Protein AF-A0A3P6NAP6-F1 (afdb_monomer)

Mean predicted aligned error: 3.43 Å

pLDDT: mean 91.61, std 7.72, range [60.66, 97.88]

Solvent-accessible surface area (backbone atoms only — not comparable to full-atom values): 5249 Å² total; per-residue (Å²): 122,46,81,47,77,47,58,91,95,50,71,83,28,66,39,71,36,67,14,74,84,73,91,42,76,68,31,36,16,34,62,39,62,29,88,92,18,67,40,55,78,58,45,82,82,66,44,63,62,21,29,50,42,24,52,71,87,40,78,36,48,85,49,55,62,68,58,50,52,51,67,62,64,73,52,47,70,40,43,33,37,67,49,72,50,86,89,79,118

Structure (mmCIF, N/CA/C/O backbone):
data_AF-A0A3P6NAP6-F1
#
_entry.id   AF-A0A3P6NAP6-F1
#
loop_
_atom_site.group_PDB
_atom_site.id
_atom_site.type_symbol
_atom_site.label_atom_id
_atom_site.label_alt_id
_atom_site.label_comp_id
_atom_site.label_asym_id
_atom_site.label_entity_id
_atom_site.label_seq_id
_atom_site.pdbx_PDB_ins_code
_atom_site.Cartn_x
_atom_site.Cartn_y
_atom_site.Cartn_z
_atom_site.occupancy
_atom_site.B_iso_or_equiv
_atom_site.auth_seq_id
_atom_site.auth_comp_id
_atom_site.auth_asym_id
_atom_site.auth_atom_id
_atom_site.pdbx_PDB_model_num
ATOM 1 N N . MET A 1 1 ? -8.205 -12.224 -1.045 1.00 86.69 1 MET A N 1
ATOM 2 C CA . MET A 1 1 ? -8.796 -10.886 -0.817 1.00 86.69 1 MET A CA 1
ATOM 3 C C . MET A 1 1 ? -8.688 -10.610 0.667 1.00 86.69 1 MET A C 1
ATOM 5 O O . MET A 1 1 ? -8.812 -11.551 1.437 1.00 86.69 1 MET A O 1
ATOM 9 N N . VAL A 1 2 ? -8.369 -9.380 1.046 1.00 90.81 2 VAL A N 1
ATOM 10 C CA . VAL A 1 2 ? -8.054 -8.986 2.420 1.00 90.81 2 VAL A CA 1
ATOM 11 C C . VAL A 1 2 ? -8.969 -7.842 2.821 1.00 90.81 2 VAL A C 1
ATOM 13 O O . VAL A 1 2 ? -9.134 -6.899 2.051 1.00 90.81 2 VAL A O 1
ATOM 16 N N . GLU A 1 3 ? -9.526 -7.906 4.024 1.00 93.38 3 GLU A N 1
ATOM 17 C CA . GLU A 1 3 ? -10.285 -6.808 4.610 1.00 93.38 3 GLU A CA 1
ATOM 18 C C . GLU A 1 3 ? -9.483 -6.153 5.737 1.00 93.38 3 GLU A C 1
ATOM 20 O O . GLU A 1 3 ? -8.972 -6.836 6.622 1.00 93.38 3 GLU A O 1
ATOM 25 N N . VAL A 1 4 ? -9.378 -4.823 5.702 1.00 92.00 4 VAL A N 1
ATOM 26 C CA . VAL A 1 4 ? -8.764 -4.018 6.764 1.00 92.00 4 VAL A CA 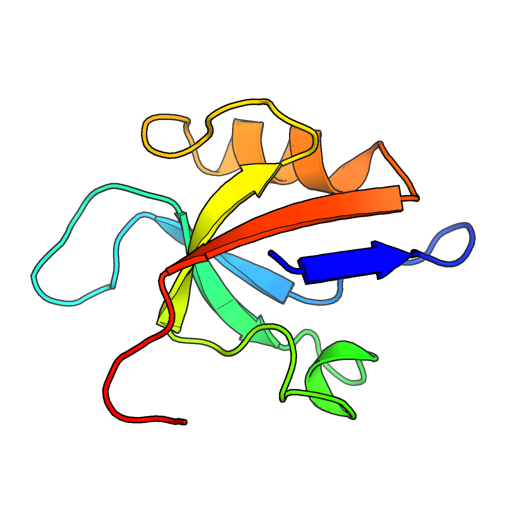1
ATOM 27 C C . VAL A 1 4 ? -9.742 -2.935 7.203 1.00 92.00 4 VAL A C 1
ATOM 29 O O . VAL A 1 4 ? -10.314 -2.228 6.372 1.00 92.00 4 VAL A O 1
ATOM 32 N N . ILE A 1 5 ? -9.914 -2.778 8.515 1.00 93.19 5 ILE A N 1
ATOM 33 C CA . ILE A 1 5 ? -10.769 -1.747 9.110 1.00 93.19 5 ILE A CA 1
ATOM 34 C C . ILE A 1 5 ? -9.903 -0.817 9.960 1.00 93.19 5 ILE A C 1
ATOM 36 O O . ILE A 1 5 ? -9.386 -1.214 11.002 1.00 93.19 5 ILE A O 1
ATOM 40 N N . LYS A 1 6 ? -9.771 0.441 9.532 1.00 92.00 6 LYS A N 1
ATOM 41 C CA . LYS A 1 6 ? -9.053 1.487 10.272 1.00 92.00 6 LYS A CA 1
ATOM 42 C C . LYS A 1 6 ? -9.929 2.075 11.385 1.00 92.00 6 LYS A C 1
ATOM 44 O O . LYS A 1 6 ? -11.107 2.414 11.174 1.00 92.00 6 LYS A O 1
ATOM 49 N N . LYS A 1 7 ? -9.342 2.261 12.568 1.00 92.12 7 LYS A N 1
ATOM 50 C CA . LYS A 1 7 ? -9.894 3.095 13.651 1.00 92.12 7 LYS A CA 1
ATOM 51 C C . LYS A 1 7 ? -9.958 4.569 13.196 1.00 92.12 7 LYS A C 1
ATOM 53 O O . LYS A 1 7 ? -9.270 4.941 12.242 1.00 92.12 7 LYS A O 1
ATOM 58 N N . PRO A 1 8 ? -10.801 5.423 13.811 1.00 91.06 8 PRO A N 1
ATOM 59 C CA . PRO A 1 8 ? -10.844 6.838 13.444 1.00 91.06 8 PRO A CA 1
ATOM 60 C C . PRO A 1 8 ? -9.459 7.471 13.648 1.00 91.06 8 PRO A C 1
ATOM 62 O O . PRO A 1 8 ? -8.835 7.236 14.678 1.00 91.06 8 PRO A O 1
ATOM 65 N N . GLY A 1 9 ? -8.968 8.224 12.660 1.00 87.62 9 GLY A N 1
ATOM 66 C CA . GLY A 1 9 ? -7.639 8.852 12.703 1.00 87.62 9 GLY A CA 1
ATOM 67 C C . GLY A 1 9 ? -6.449 7.894 12.539 1.00 87.62 9 GLY A C 1
ATOM 68 O O . GLY A 1 9 ? -5.308 8.344 12.526 1.00 87.62 9 GLY A O 1
ATOM 69 N N . GLN A 1 10 ? -6.685 6.588 12.387 1.00 91.25 10 GLN A N 1
ATOM 70 C CA . GLN A 1 10 ? -5.623 5.605 12.195 1.00 91.25 10 GLN A CA 1
ATOM 71 C C . GLN A 1 10 ? -5.181 5.568 10.729 1.00 91.25 10 GLN A C 1
ATOM 73 O O . GLN A 1 10 ? -6.012 5.465 9.823 1.00 91.25 10 GLN A O 1
ATOM 78 N N . SER A 1 11 ? -3.871 5.588 10.493 1.00 91.56 11 SER A N 1
ATOM 79 C CA . SER A 1 11 ? -3.312 5.253 9.184 1.00 91.56 11 SER A CA 1
ATOM 80 C C . SER A 1 11 ? -3.372 3.739 8.941 1.00 91.56 11 SER A C 1
ATOM 82 O O . SER A 1 11 ? -3.617 2.949 9.852 1.00 91.56 11 SER A O 1
ATOM 84 N N . LEU A 1 12 ? -3.131 3.304 7.703 1.00 91.00 12 LEU A N 1
ATOM 85 C CA . LEU A 1 12 ? -2.987 1.873 7.425 1.00 91.00 12 LEU A CA 1
ATOM 86 C C . LEU A 1 12 ? -1.766 1.275 8.150 1.00 91.00 12 LEU A C 1
ATOM 88 O O . LEU A 1 12 ? -1.789 0.104 8.505 1.00 91.00 12 LEU A O 1
ATOM 92 N N . GLY A 1 13 ? -0.719 2.073 8.393 1.00 92.81 13 GLY A N 1
ATOM 93 C CA . GLY A 1 13 ? 0.521 1.590 9.001 1.00 92.81 13 GLY A CA 1
ATOM 94 C C . GLY A 1 13 ? 1.417 0.814 8.032 1.00 92.81 13 GLY A C 1
ATOM 95 O O . GLY A 1 13 ? 2.146 -0.081 8.442 1.00 92.81 13 GLY A O 1
ATOM 96 N N . LEU A 1 14 ? 1.360 1.142 6.741 1.00 92.62 14 LEU A N 1
ATOM 97 C CA . LEU A 1 14 ? 2.237 0.594 5.710 1.00 92.62 14 LEU A CA 1
ATOM 98 C C . LEU A 1 14 ? 2.865 1.726 4.919 1.00 92.62 14 LEU A C 1
ATOM 100 O O . LEU A 1 14 ? 2.174 2.655 4.502 1.00 92.62 14 LEU A O 1
ATOM 104 N N . TYR A 1 15 ? 4.160 1.598 4.665 1.00 95.44 15 TYR A N 1
ATOM 105 C CA . TYR A 1 15 ? 4.827 2.396 3.654 1.00 95.44 15 TYR A CA 1
ATOM 106 C C . TYR A 1 15 ? 4.710 1.696 2.307 1.00 95.44 15 TYR A C 1
ATOM 108 O O . TYR A 1 15 ? 4.827 0.471 2.209 1.00 95.44 15 TYR A O 1
ATOM 116 N N . LEU A 1 16 ? 4.496 2.494 1.268 1.00 96.50 16 LEU A N 1
ATOM 117 C CA . LEU A 1 16 ? 4.404 2.032 -0.108 1.00 96.50 16 LEU A CA 1
ATOM 118 C C . LEU A 1 16 ? 5.637 2.472 -0.891 1.00 96.50 16 LEU A C 1
ATOM 120 O O . LEU A 1 16 ? 6.394 3.341 -0.456 1.00 96.50 16 LEU A O 1
ATOM 124 N N . ARG A 1 17 ? 5.849 1.836 -2.035 1.00 96.25 17 ARG A N 1
ATOM 125 C CA . ARG A 1 17 ? 6.849 2.212 -3.031 1.00 96.25 17 ARG A CA 1
ATOM 126 C C . ARG A 1 17 ? 6.365 1.817 -4.417 1.00 96.25 17 ARG A C 1
ATOM 128 O O . ARG A 1 17 ? 5.575 0.881 -4.553 1.00 96.25 17 ARG A O 1
ATOM 135 N N . GLU A 1 18 ? 6.886 2.504 -5.417 1.00 96.31 18 GLU A N 1
ATOM 136 C CA . GLU A 1 18 ? 6.726 2.100 -6.804 1.00 96.31 18 GLU A CA 1
ATOM 137 C C . GLU A 1 18 ? 7.722 0.987 -7.151 1.00 96.31 18 GLU A C 1
ATOM 139 O O . GLU A 1 18 ? 8.880 0.999 -6.718 1.00 96.31 18 GLU A O 1
ATOM 144 N N . GLY A 1 19 ? 7.239 -0.004 -7.894 1.00 95.00 19 GLY A N 1
ATOM 145 C CA . GLY A 1 19 ? 8.005 -1.172 -8.292 1.00 95.00 19 GLY A CA 1
ATOM 146 C C . GLY A 1 19 ? 8.375 -2.104 -7.134 1.00 95.00 19 GLY A C 1
ATOM 147 O O . GLY A 1 19 ? 8.312 -1.785 -5.943 1.00 95.00 19 GLY A O 1
ATOM 148 N N . ASN A 1 20 ? 8.805 -3.312 -7.489 1.00 93.75 20 ASN A N 1
ATOM 149 C CA . ASN A 1 20 ? 9.254 -4.307 -6.520 1.00 93.75 20 ASN A CA 1
ATOM 150 C C . ASN A 1 20 ? 10.723 -4.113 -6.115 1.00 93.75 20 ASN A C 1
ATOM 152 O O . ASN A 1 20 ? 11.213 -4.844 -5.253 1.00 93.75 20 ASN A O 1
ATOM 156 N N . GLY A 1 21 ? 11.411 -3.078 -6.623 1.00 91.75 21 GLY A N 1
ATOM 157 C CA . GLY A 1 21 ? 12.797 -2.725 -6.258 1.00 91.75 21 GLY A CA 1
ATOM 158 C C . GLY A 1 21 ? 13.811 -3.796 -6.639 1.00 91.75 21 GLY A C 1
ATOM 159 O O . GLY A 1 21 ? 14.893 -3.849 -6.064 1.00 91.75 21 GLY A O 1
ATOM 160 N N . ALA A 1 22 ? 13.419 -4.661 -7.567 1.00 92.44 22 ALA A N 1
ATOM 161 C CA . ALA A 1 22 ? 14.255 -5.635 -8.226 1.00 92.44 22 ALA A CA 1
ATOM 162 C C . ALA A 1 22 ? 14.015 -5.485 -9.736 1.00 92.44 22 ALA A C 1
ATOM 164 O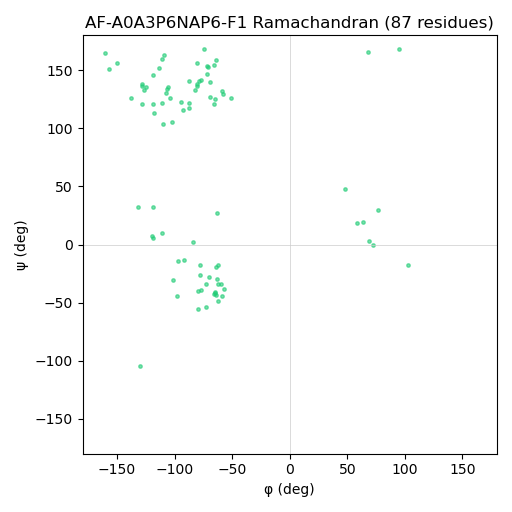 O . ALA A 1 22 ? 14.462 -4.519 -10.343 1.00 92.44 22 ALA A O 1
ATOM 165 N N . ASP A 1 23 ? 13.270 -6.404 -10.333 1.00 93.44 23 ASP A N 1
ATOM 166 C CA . ASP A 1 23 ? 13.071 -6.554 -11.773 1.00 93.44 23 ASP A CA 1
ATOM 167 C C . ASP A 1 23 ? 11.783 -5.915 -12.308 1.00 93.44 23 ASP A C 1
ATOM 169 O O . ASP A 1 23 ? 11.642 -5.732 -13.517 1.00 93.44 23 ASP A O 1
ATOM 173 N N . ARG A 1 24 ? 10.836 -5.556 -11.434 1.00 92.44 24 ARG A N 1
ATOM 174 C CA . ARG A 1 24 ? 9.558 -4.969 -11.836 1.00 92.44 24 ARG A CA 1
ATOM 175 C C . ARG A 1 24 ? 9.484 -3.493 -11.440 1.00 92.44 24 ARG A C 1
ATOM 177 O O . ARG A 1 24 ? 9.237 -3.207 -10.268 1.00 92.44 24 ARG A O 1
ATOM 184 N N . PRO A 1 25 ? 9.646 -2.558 -12.394 1.00 93.12 25 PRO A N 1
ATOM 185 C CA . PRO A 1 25 ? 9.701 -1.129 -12.090 1.00 93.12 25 PRO A CA 1
ATOM 186 C C . PRO A 1 25 ? 8.327 -0.502 -11.829 1.00 93.12 25 PRO A C 1
ATOM 188 O O . PRO A 1 25 ? 8.264 0.567 -11.245 1.00 93.12 25 PRO A O 1
ATOM 191 N N . THR A 1 26 ? 7.234 -1.152 -12.239 1.00 94.19 26 THR A N 1
ATOM 192 C CA . THR A 1 26 ? 5.871 -0.605 -12.153 1.00 94.19 26 THR A CA 1
ATOM 193 C C . THR A 1 26 ? 5.003 -1.323 -11.1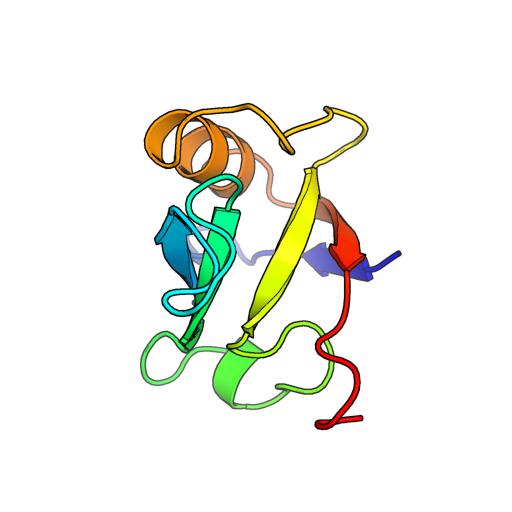25 1.00 94.19 26 THR A C 1
ATOM 195 O O . THR A 1 26 ? 5.245 -2.486 -10.786 1.00 94.19 26 THR A O 1
ATOM 198 N N . GLY A 1 27 ? 3.938 -0.645 -10.691 1.00 96.44 27 GLY A N 1
ATOM 199 C CA . GLY A 1 27 ? 2.986 -1.123 -9.686 1.00 96.44 27 GLY A CA 1
ATOM 200 C C . GLY A 1 27 ? 3.334 -0.634 -8.282 1.00 96.44 27 GLY A C 1
ATOM 201 O O . GLY A 1 27 ? 4.425 -0.116 -8.048 1.00 96.44 27 GLY A O 1
ATOM 202 N N . VAL A 1 28 ? 2.409 -0.806 -7.335 1.00 97.88 28 VAL A N 1
ATOM 203 C CA . VAL A 1 28 ? 2.561 -0.299 -5.963 1.00 97.88 28 VAL A CA 1
ATOM 204 C C . VAL A 1 28 ? 2.733 -1.447 -4.976 1.00 97.88 28 VAL A C 1
ATOM 206 O O . VAL A 1 28 ? 1.876 -2.323 -4.843 1.00 97.88 28 VAL A O 1
ATOM 209 N N . PHE A 1 29 ? 3.852 -1.421 -4.258 1.00 96.94 29 PHE A N 1
ATOM 210 C CA . PHE A 1 29 ? 4.271 -2.480 -3.348 1.00 96.94 29 PHE A CA 1
ATOM 211 C C . PHE A 1 29 ? 4.381 -1.961 -1.920 1.00 96.94 29 PHE A C 1
ATOM 213 O O . PHE A 1 29 ? 4.818 -0.835 -1.682 1.00 96.94 29 PHE A O 1
ATOM 220 N N . ALA A 1 30 ? 4.061 -2.814 -0.951 1.00 95.06 30 ALA A N 1
ATOM 221 C CA . ALA A 1 30 ? 4.413 -2.581 0.440 1.00 95.06 30 ALA A CA 1
ATOM 222 C C . ALA A 1 30 ? 5.944 -2.603 0.588 1.00 95.06 30 ALA A C 1
ATOM 224 O O . ALA A 1 30 ? 6.610 -3.564 0.191 1.00 95.06 30 ALA A O 1
ATOM 225 N N . SER A 1 31 ? 6.522 -1.542 1.149 1.00 95.00 31 SER A N 1
ATOM 226 C CA . SER A 1 31 ? 7.973 -1.389 1.308 1.00 95.00 31 SER A CA 1
ATOM 227 C C . SER A 1 31 ? 8.456 -1.780 2.700 1.00 95.00 31 SER A C 1
ATOM 229 O O . SER A 1 31 ? 9.446 -2.496 2.829 1.00 95.00 31 SER A O 1
ATOM 231 N N . ARG A 1 32 ? 7.740 -1.341 3.737 1.00 94.12 32 ARG A N 1
ATOM 232 C CA . ARG A 1 32 ? 7.976 -1.665 5.149 1.00 94.12 32 ARG A CA 1
ATOM 233 C C . ARG A 1 32 ? 6.719 -1.387 5.971 1.00 94.12 32 ARG A C 1
ATOM 235 O O . ARG A 1 32 ? 5.820 -0.672 5.519 1.00 94.12 32 ARG A O 1
ATOM 242 N N . TYR A 1 33 ? 6.680 -1.915 7.186 1.00 94.88 33 TYR A N 1
ATOM 243 C CA . TYR A 1 33 ? 5.659 -1.535 8.154 1.00 94.88 33 TYR A CA 1
ATOM 244 C C . TYR A 1 33 ? 5.887 -0.122 8.690 1.00 94.88 33 TYR A C 1
ATOM 246 O O . TYR A 1 33 ? 7.010 0.385 8.704 1.00 94.88 33 TYR A O 1
ATOM 254 N N . GLY A 1 34 ? 4.796 0.514 9.108 1.00 93.62 34 GLY A N 1
ATOM 255 C CA . GLY A 1 34 ? 4.843 1.670 9.989 1.00 93.62 34 GLY A CA 1
ATOM 256 C C . GLY A 1 34 ? 5.308 1.247 11.374 1.00 93.62 34 GLY A C 1
ATOM 257 O O . GLY A 1 34 ? 4.879 0.203 11.863 1.00 93.62 34 GLY A O 1
ATOM 258 N N . GLU A 1 35 ? 6.153 2.061 11.996 1.00 91.44 35 GLU A N 1
ATOM 259 C CA . GLU A 1 35 ? 6.634 1.814 13.354 1.00 91.44 35 GLU A CA 1
ATOM 260 C C . GLU A 1 35 ? 5.452 1.722 14.328 1.00 91.44 35 GLU A C 1
ATOM 262 O O . GLU A 1 35 ? 4.566 2.582 14.324 1.00 91.44 35 GLU A O 1
ATOM 267 N N . ASN A 1 36 ? 5.418 0.663 15.141 1.00 89.06 36 ASN A N 1
ATOM 268 C CA . ASN A 1 36 ? 4.340 0.372 16.087 1.00 89.06 36 ASN A CA 1
ATOM 269 C C . ASN A 1 36 ? 2.954 0.220 15.438 1.00 89.06 36 ASN A C 1
ATOM 271 O O . ASN A 1 36 ? 1.932 0.324 16.124 1.00 89.06 36 ASN A O 1
ATOM 275 N N . SER A 1 37 ? 2.891 -0.021 14.127 1.00 90.88 37 SER A N 1
ATOM 276 C CA . SER A 1 37 ? 1.618 -0.198 13.436 1.00 90.88 37 SER A CA 1
ATOM 277 C C . SER A 1 37 ? 0.956 -1.525 13.796 1.00 90.88 37 SER A C 1
ATOM 279 O O . SER A 1 37 ? 1.607 -2.527 14.085 1.00 90.88 37 SER A O 1
ATOM 281 N N . GLU A 1 38 ? -0.373 -1.568 13.705 1.00 87.81 38 GLU A N 1
ATOM 282 C CA . GLU A 1 38 ? -1.110 -2.823 13.885 1.00 87.81 38 GLU A CA 1
ATOM 283 C C . GLU A 1 38 ? -0.678 -3.871 12.845 1.00 87.81 38 GLU A C 1
ATOM 285 O O . GLU A 1 38 ? -0.596 -5.053 13.157 1.00 87.81 38 GLU A O 1
ATOM 290 N N . LEU A 1 39 ? -0.332 -3.451 11.624 1.00 88.56 39 LEU A N 1
ATOM 291 C CA . LEU A 1 39 ? 0.160 -4.366 10.594 1.00 88.56 39 LEU A CA 1
ATOM 292 C C . LEU A 1 39 ? 1.559 -4.912 10.891 1.00 88.56 39 LEU A C 1
ATOM 294 O O . LEU A 1 39 ? 1.842 -6.030 10.490 1.00 88.56 39 LEU A O 1
ATOM 298 N N . GLU A 1 40 ? 2.407 -4.190 11.623 1.00 89.50 40 GLU A N 1
ATOM 299 C CA . GLU A 1 40 ? 3.669 -4.743 12.128 1.00 89.50 40 GLU A CA 1
ATOM 300 C C . GLU A 1 40 ? 3.413 -5.858 13.152 1.00 89.50 40 GLU A C 1
ATOM 302 O O . GLU A 1 40 ? 4.033 -6.918 13.095 1.00 89.50 40 GLU A O 1
ATOM 307 N N . ARG A 1 41 ? 2.452 -5.641 14.059 1.00 84.44 41 ARG A N 1
ATOM 308 C CA . ARG A 1 41 ? 2.110 -6.574 15.148 1.00 84.44 41 ARG A CA 1
ATOM 309 C C . ARG A 1 41 ? 1.377 -7.826 14.664 1.00 84.44 41 ARG A C 1
ATOM 311 O O . ARG A 1 41 ? 1.567 -8.897 15.228 1.00 84.44 41 ARG A O 1
ATOM 318 N N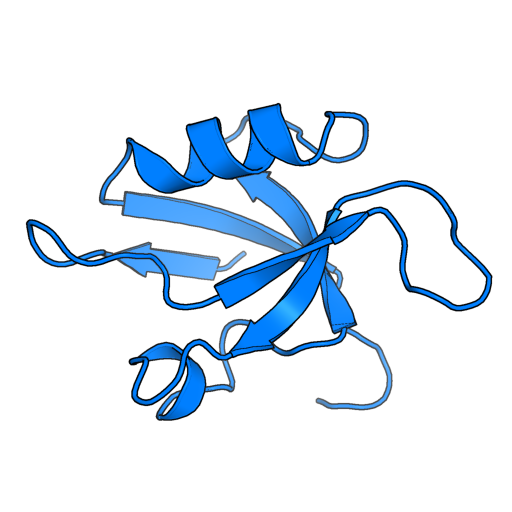 . TYR A 1 42 ? 0.552 -7.691 13.626 1.00 74.94 42 TYR A N 1
ATOM 319 C CA . TYR A 1 42 ? -0.318 -8.749 13.096 1.00 74.94 42 TYR A CA 1
ATOM 320 C C . TYR A 1 42 ? 0.018 -9.108 11.632 1.00 74.94 42 TYR A C 1
ATOM 322 O O . TYR A 1 42 ? -0.874 -9.439 10.849 1.00 74.94 42 TYR A O 1
ATOM 330 N N . GLY A 1 43 ? 1.298 -9.000 11.251 1.00 67.31 43 GLY A N 1
ATOM 331 C CA . GLY A 1 43 ? 1.843 -8.935 9.882 1.00 67.31 43 GLY A CA 1
ATOM 332 C C . GLY A 1 43 ? 1.657 -10.125 8.936 1.00 67.31 43 GLY A C 1
ATOM 333 O O . GLY A 1 43 ? 2.447 -10.310 8.013 1.00 67.31 43 GLY A O 1
ATOM 334 N N . ASP A 1 44 ? 0.613 -10.927 9.096 1.00 75.88 44 ASP A N 1
ATOM 335 C CA . ASP A 1 44 ? 0.267 -12.022 8.180 1.00 75.88 44 ASP A CA 1
ATOM 336 C C . ASP A 1 44 ? -0.704 -11.570 7.082 1.00 75.88 44 ASP A C 1
ATOM 338 O O . ASP A 1 44 ? -0.906 -12.250 6.071 1.00 75.88 44 ASP A O 1
ATOM 342 N N . ILE A 1 45 ? -1.297 -10.389 7.253 1.00 84.25 45 ILE A N 1
ATOM 343 C CA . ILE A 1 45 ? -2.324 -9.867 6.358 1.00 84.25 45 ILE A CA 1
ATOM 344 C C . ILE A 1 45 ? -1.686 -9.273 5.092 1.00 84.25 45 ILE A C 1
ATOM 346 O O . ILE A 1 45 ? -1.992 -9.721 3.983 1.00 84.25 45 ILE A O 1
ATOM 350 N N . ILE A 1 46 ? -0.764 -8.320 5.252 1.00 90.00 46 ILE A N 1
ATOM 351 C CA . ILE A 1 46 ? -0.013 -7.659 4.172 1.00 90.00 46 ILE A CA 1
ATOM 352 C C . ILE A 1 46 ? 1.432 -7.526 4.629 1.00 90.00 46 ILE A C 1
ATOM 354 O O . ILE A 1 46 ? 1.666 -6.958 5.690 1.00 90.00 46 ILE A O 1
ATOM 358 N N . ARG A 1 47 ? 2.385 -8.016 3.837 1.00 91.12 47 ARG A N 1
ATOM 359 C CA . ARG A 1 47 ? 3.813 -8.013 4.172 1.00 91.12 47 ARG A CA 1
ATOM 360 C C . ARG A 1 47 ? 4.607 -7.104 3.236 1.00 91.12 47 ARG A C 1
ATOM 362 O O . ARG A 1 47 ? 4.248 -6.966 2.068 1.00 91.12 47 ARG A O 1
ATOM 369 N N . PRO A 1 48 ? 5.736 -6.532 3.687 1.00 93.06 48 PRO A N 1
ATOM 370 C CA . PRO A 1 48 ? 6.709 -5.916 2.797 1.00 93.06 48 PRO A CA 1
ATOM 371 C C . PRO A 1 48 ? 7.101 -6.859 1.650 1.00 93.06 48 PRO A C 1
ATOM 373 O O . PRO A 1 48 ? 7.522 -7.996 1.886 1.00 93.06 48 PRO A O 1
ATOM 376 N N . GLY A 1 49 ? 6.962 -6.369 0.418 1.00 93.81 49 GLY A N 1
ATOM 377 C CA . GLY A 1 49 ? 7.114 -7.134 -0.821 1.00 93.81 49 GLY A CA 1
ATOM 378 C C . GLY A 1 49 ? 5.794 -7.513 -1.498 1.00 93.81 49 GLY A C 1
ATOM 379 O O . GLY A 1 49 ? 5.811 -7.812 -2.690 1.00 93.81 49 GLY A O 1
ATOM 380 N N . ASP A 1 50 ? 4.667 -7.462 -0.785 1.00 94.75 50 ASP A N 1
ATOM 381 C CA . ASP A 1 50 ? 3.347 -7.684 -1.372 1.00 94.75 50 ASP A CA 1
ATOM 382 C C . ASP A 1 50 ? 2.935 -6.499 -2.265 1.00 94.75 50 ASP A C 1
ATOM 384 O O . ASP A 1 50 ? 3.254 -5.342 -1.983 1.00 94.75 50 ASP A O 1
ATOM 388 N N . GLU A 1 51 ? 2.200 -6.784 -3.337 1.00 96.44 51 GLU A N 1
ATOM 389 C CA . GLU A 1 51 ? 1.714 -5.782 -4.293 1.00 96.44 51 GLU A CA 1
ATOM 390 C C . GLU A 1 51 ? 0.220 -5.530 -4.117 1.00 96.44 51 GLU A C 1
ATOM 392 O O . GLU A 1 51 ? -0.567 -6.479 -4.045 1.00 96.44 51 GLU A O 1
ATOM 397 N N . ILE A 1 52 ? -0.191 -4.264 -4.128 1.00 96.94 52 ILE A N 1
ATOM 398 C CA . ILE A 1 52 ? -1.601 -3.878 -4.084 1.00 96.94 52 ILE A CA 1
ATOM 399 C C . ILE A 1 52 ? -2.131 -3.832 -5.516 1.00 96.94 52 ILE A C 1
ATOM 401 O O . ILE A 1 52 ? -1.668 -3.050 -6.338 1.00 96.94 52 ILE A O 1
ATOM 405 N N . LEU A 1 53 ? -3.113 -4.681 -5.817 1.00 97.62 53 LEU A N 1
ATOM 406 C CA . LEU A 1 53 ? -3.703 -4.785 -7.152 1.00 97.62 53 LEU A CA 1
ATOM 407 C C . LEU A 1 53 ? -5.045 -4.060 -7.262 1.00 97.62 53 LEU A C 1
ATOM 409 O O . LEU A 1 53 ? -5.417 -3.616 -8.339 1.00 97.62 53 LEU A O 1
ATOM 413 N N . SER A 1 54 ? -5.812 -3.982 -6.174 1.00 97.75 54 SER A N 1
ATOM 414 C CA . SER A 1 54 ? -7.055 -3.207 -6.146 1.00 97.75 54 SER A CA 1
ATOM 415 C C . SER A 1 54 ? -7.437 -2.800 -4.729 1.00 97.75 54 SER A C 1
ATOM 417 O O . SER A 1 54 ? -7.169 -3.547 -3.783 1.00 97.75 54 SER A O 1
ATOM 419 N N . VAL A 1 55 ? -8.138 -1.673 -4.607 1.00 97.56 55 VAL A N 1
ATOM 420 C CA . VAL A 1 55 ? -8.689 -1.140 -3.354 1.00 97.56 55 VAL A CA 1
ATOM 421 C C . VAL A 1 55 ? -10.170 -0.845 -3.560 1.00 97.56 55 VAL A C 1
ATOM 423 O O . VAL A 1 55 ? -10.514 -0.066 -4.438 1.00 97.56 55 VAL A O 1
ATOM 426 N N . ASN A 1 56 ? -11.057 -1.459 -2.774 1.00 96.75 56 ASN A N 1
ATOM 427 C CA . ASN A 1 56 ? -12.509 -1.236 -2.854 1.00 96.75 56 ASN A CA 1
ATOM 428 C C . ASN A 1 56 ? -13.049 -1.314 -4.295 1.00 96.75 56 ASN A C 1
ATOM 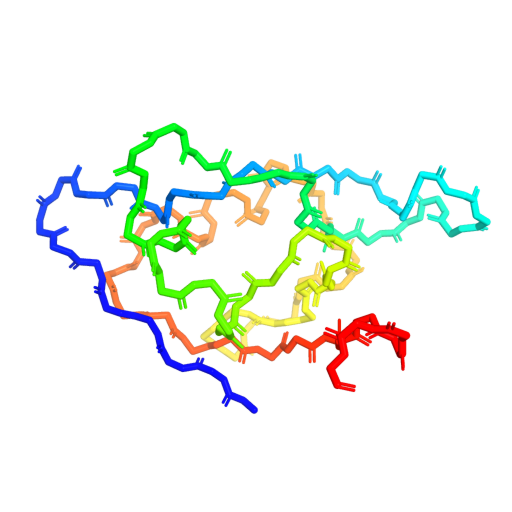430 O O . ASN A 1 56 ? -13.781 -0.439 -4.745 1.00 96.75 56 ASN A O 1
ATOM 434 N N . ASN A 1 57 ? -12.652 -2.365 -5.018 1.00 94.94 57 ASN A N 1
ATOM 435 C CA . ASN A 1 57 ? -13.042 -2.646 -6.405 1.00 94.94 57 ASN A CA 1
ATOM 436 C C . ASN A 1 57 ? -12.466 -1.679 -7.459 1.00 94.94 57 ASN A C 1
ATOM 438 O O . ASN A 1 57 ? -12.741 -1.856 -8.642 1.00 94.94 57 ASN A O 1
ATOM 442 N N . VAL A 1 58 ? -11.624 -0.724 -7.061 1.00 96.81 58 VAL A N 1
ATOM 443 C CA . VAL A 1 58 ? -10.832 0.110 -7.972 1.00 96.81 58 VAL A CA 1
ATOM 444 C C . VAL A 1 58 ? -9.524 -0.615 -8.279 1.00 96.81 58 VAL A C 1
ATOM 446 O O . VAL A 1 58 ? -8.779 -0.949 -7.355 1.00 96.81 58 VAL A O 1
ATOM 449 N N . ASP A 1 59 ? -9.247 -0.893 -9.555 1.00 97.50 59 ASP A N 1
ATOM 450 C CA . ASP A 1 59 ? -7.938 -1.397 -9.988 1.00 97.50 59 ASP A CA 1
ATOM 451 C C . ASP A 1 59 ? -6.891 -0.290 -9.835 1.00 97.50 59 ASP A C 1
ATOM 453 O O . ASP A 1 59 ? -7.084 0.822 -10.320 1.00 97.50 59 ASP A O 1
ATOM 457 N N . VAL A 1 60 ? -5.800 -0.601 -9.138 1.00 97.31 60 VAL A N 1
ATOM 458 C CA . VAL A 1 60 ? -4.709 0.344 -8.866 1.00 97.31 60 VAL A CA 1
ATOM 459 C C . VAL A 1 60 ? -3.375 -0.110 -9.457 1.00 97.31 60 VAL A C 1
ATOM 461 O O . VAL A 1 60 ? -2.348 0.521 -9.230 1.00 97.31 60 VAL A O 1
ATOM 464 N N . SER A 1 61 ? -3.363 -1.208 -10.216 1.00 94.75 61 SER A N 1
ATOM 465 C CA . SER A 1 61 ? -2.134 -1.855 -10.692 1.00 94.75 61 SER A CA 1
ATOM 466 C C . SER A 1 61 ? -1.286 -0.996 -11.638 1.00 94.75 61 SER A C 1
ATOM 468 O O . SER A 1 61 ? -0.090 -1.255 -11.784 1.00 94.75 61 SER A O 1
ATOM 470 N N . THR A 1 62 ? -1.884 0.031 -12.247 1.00 94.69 62 THR A N 1
ATOM 471 C CA . THR A 1 62 ? -1.227 0.998 -13.143 1.00 94.69 62 THR A CA 1
ATOM 472 C C . THR A 1 62 ? -1.312 2.442 -12.640 1.00 94.69 62 THR A C 1
ATOM 474 O O . THR A 1 62 ? -0.976 3.358 -13.386 1.00 94.69 62 THR A O 1
ATOM 477 N N . MET A 1 63 ? -1.817 2.666 -11.422 1.00 96.69 63 MET A N 1
ATOM 478 C CA . MET A 1 63 ? -1.921 4.004 -10.834 1.00 96.69 63 MET A CA 1
ATOM 479 C C . MET A 1 63 ? -0.581 4.463 -10.253 1.00 96.69 63 MET A C 1
ATOM 481 O O . MET A 1 63 ? 0.259 3.639 -9.880 1.00 96.69 63 MET A O 1
ATOM 485 N N . SER A 1 64 ? -0.406 5.783 -10.147 1.00 95.75 64 SER A N 1
ATOM 486 C CA . SER A 1 64 ? 0.741 6.368 -9.453 1.00 95.75 64 SER A CA 1
ATOM 487 C C . SER A 1 64 ? 0.693 6.040 -7.958 1.00 95.75 64 SER A C 1
ATOM 489 O O . SER A 1 64 ? -0.379 5.826 -7.387 1.00 95.75 64 SER A O 1
ATOM 491 N N . ILE A 1 65 ? 1.851 6.026 -7.296 1.00 95.88 65 ILE A N 1
ATOM 492 C CA . ILE A 1 65 ? 1.906 5.789 -5.848 1.00 95.88 65 ILE A CA 1
ATOM 493 C C . ILE A 1 65 ? 1.058 6.801 -5.063 1.00 95.88 65 ILE A C 1
ATOM 495 O O . ILE A 1 65 ? 0.376 6.402 -4.118 1.00 95.88 65 ILE A O 1
ATOM 499 N N . ASP A 1 66 ? 1.046 8.068 -5.477 1.00 95.69 66 ASP A N 1
ATOM 500 C CA . ASP A 1 66 ? 0.307 9.139 -4.805 1.00 95.69 66 ASP A CA 1
ATOM 501 C C . ASP A 1 66 ? -1.209 8.909 -4.875 1.00 95.69 66 ASP A C 1
ATOM 503 O O . ASP A 1 66 ? -1.905 9.021 -3.860 1.00 95.69 66 ASP A O 1
ATOM 507 N N . ASP A 1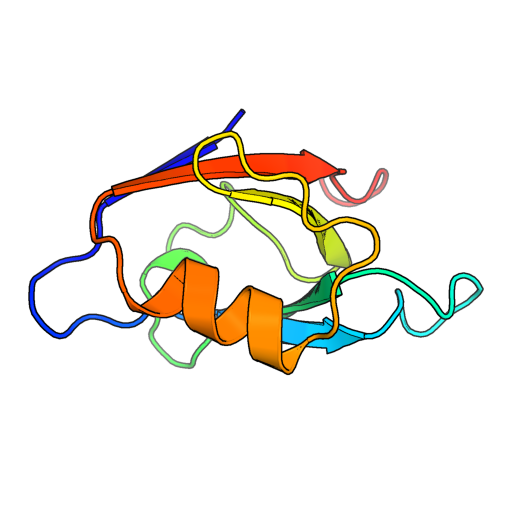 67 ? -1.718 8.479 -6.034 1.00 96.19 67 ASP A N 1
ATOM 508 C CA . ASP A 1 67 ? -3.133 8.128 -6.200 1.00 96.19 67 ASP A CA 1
ATOM 509 C C . ASP A 1 67 ? -3.513 6.931 -5.322 1.00 96.19 67 ASP A C 1
ATOM 511 O O . ASP A 1 67 ? -4.546 6.941 -4.645 1.00 96.19 67 ASP A O 1
ATOM 515 N N . VAL A 1 68 ? -2.662 5.900 -5.274 1.00 96.62 68 VAL A N 1
ATOM 516 C CA . VAL A 1 68 ? -2.909 4.719 -4.434 1.00 96.62 68 VAL A CA 1
ATOM 517 C C . VAL A 1 68 ? -2.901 5.084 -2.952 1.00 96.62 68 VAL A C 1
ATOM 519 O O . VAL A 1 68 ? -3.764 4.617 -2.201 1.00 96.62 68 VAL A O 1
ATOM 522 N N . VAL A 1 69 ? -1.982 5.950 -2.518 1.00 95.50 69 VAL A N 1
ATOM 523 C CA . VAL A 1 69 ? -1.962 6.485 -1.149 1.00 95.50 69 VAL A CA 1
ATOM 524 C C . VAL A 1 69 ? -3.268 7.214 -0.842 1.00 95.50 69 VAL A C 1
ATOM 526 O O . VAL A 1 69 ? -3.848 6.981 0.222 1.00 95.50 69 VAL A O 1
ATOM 529 N N . LEU A 1 70 ? -3.776 8.041 -1.758 1.00 94.44 70 LEU A N 1
ATOM 530 C CA . LEU A 1 70 ? -5.041 8.752 -1.574 1.00 94.44 70 LEU A CA 1
ATOM 531 C C . LEU A 1 70 ? -6.224 7.781 -1.425 1.00 94.44 70 LEU A C 1
ATOM 533 O O . LEU A 1 70 ? -6.990 7.878 -0.458 1.00 94.44 70 LEU A O 1
ATOM 537 N N . VAL A 1 71 ? -6.333 6.795 -2.323 1.00 95.31 71 VAL A N 1
ATOM 538 C CA . VAL A 1 71 ? -7.410 5.786 -2.314 1.00 95.31 71 VAL A CA 1
ATOM 539 C C . VAL A 1 71 ? -7.375 4.932 -1.042 1.00 95.31 71 VAL A C 1
ATOM 541 O O . VAL A 1 71 ? -8.423 4.555 -0.519 1.00 95.31 71 VAL A O 1
ATOM 544 N N . LEU A 1 72 ? -6.192 4.653 -0.490 1.00 95.19 72 LEU A N 1
ATOM 545 C CA . LEU A 1 72 ? -6.038 3.931 0.778 1.00 95.19 72 LEU A CA 1
ATOM 546 C C . LEU A 1 72 ? -6.301 4.805 2.009 1.00 95.19 72 LEU A C 1
ATOM 548 O O . LEU A 1 72 ? -6.664 4.280 3.066 1.00 95.19 72 LEU A O 1
ATOM 552 N N . SER A 1 73 ? -6.103 6.120 1.910 1.00 93.06 73 SER A N 1
ATOM 553 C CA . SER A 1 73 ? -6.147 7.034 3.057 1.00 93.06 73 SER A CA 1
ATOM 554 C C . SER A 1 73 ? -7.571 7.395 3.469 1.00 93.06 73 SER A C 1
ATOM 556 O O . SER A 1 73 ? -7.870 7.386 4.664 1.00 93.06 73 SER A O 1
ATOM 558 N N . ILE A 1 74 ? -8.467 7.621 2.506 1.00 91.19 74 ILE A N 1
ATOM 559 C CA . ILE A 1 74 ? -9.825 8.133 2.759 1.00 91.19 74 ILE A CA 1
ATOM 560 C C . ILE A 1 74 ? -10.763 7.086 3.399 1.00 91.19 74 ILE A C 1
ATOM 562 O O . ILE A 1 74 ? -11.340 7.359 4.456 1.00 91.19 74 ILE A O 1
ATOM 566 N N . PRO A 1 75 ? -10.949 5.879 2.830 1.00 95.06 75 PRO A N 1
ATOM 567 C CA . PRO A 1 75 ? -11.959 4.952 3.318 1.00 95.06 75 PRO A CA 1
ATOM 568 C C . PRO A 1 75 ? -11.471 4.228 4.565 1.00 95.06 75 PRO A C 1
ATOM 570 O O . PRO A 1 75 ? -10.320 3.811 4.641 1.00 95.06 75 PRO A O 1
ATOM 573 N N . ARG A 1 76 ? -12.355 4.025 5.545 1.00 95.06 76 ARG A N 1
ATOM 574 C CA . ARG A 1 76 ? -12.017 3.273 6.765 1.00 95.06 76 ARG A CA 1
ATOM 575 C C . ARG A 1 76 ? -11.986 1.769 6.552 1.00 95.06 76 ARG A C 1
ATOM 577 O O . ARG A 1 76 ? -11.126 1.101 7.116 1.00 95.06 76 ARG A O 1
ATOM 584 N N . ARG A 1 77 ? -12.924 1.259 5.759 1.00 95.88 77 ARG A N 1
ATOM 585 C CA . ARG A 1 77 ? -12.998 -0.139 5.347 1.00 95.88 77 ARG A CA 1
ATOM 586 C C . ARG A 1 77 ? -12.297 -0.284 4.002 1.00 95.88 77 ARG A C 1
ATOM 588 O O . ARG A 1 77 ? -12.660 0.398 3.043 1.00 95.88 77 ARG A O 1
ATOM 595 N N . LEU A 1 78 ? -11.298 -1.151 3.957 1.00 95.44 78 LEU A N 1
ATOM 596 C CA . LEU A 1 78 ? -10.494 -1.425 2.777 1.00 95.44 78 LEU A CA 1
ATOM 597 C C . LEU A 1 78 ? -10.656 -2.890 2.394 1.00 95.44 78 LEU A C 1
ATOM 599 O O . LEU A 1 78 ? -10.336 -3.782 3.175 1.00 95.44 78 LEU A O 1
ATOM 603 N N . LEU A 1 79 ? -11.127 -3.120 1.176 1.00 96.56 79 LEU A N 1
ATOM 604 C CA . LEU A 1 79 ? -11.151 -4.415 0.520 1.00 96.56 79 LEU A CA 1
ATOM 605 C C . LEU A 1 79 ? -10.015 -4.458 -0.494 1.00 96.56 79 LEU A C 1
ATOM 607 O O . LEU A 1 79 ? -10.066 -3.817 -1.543 1.00 96.56 79 LEU A O 1
ATOM 611 N N . LEU A 1 80 ? -8.970 -5.199 -0.151 1.00 95.69 80 LEU A N 1
ATOM 612 C CA . LEU A 1 80 ? -7.716 -5.231 -0.880 1.00 95.69 80 LEU A CA 1
ATOM 613 C C . LEU A 1 80 ? -7.575 -6.544 -1.644 1.00 95.69 80 LEU A C 1
ATOM 615 O O . LEU A 1 80 ? -7.765 -7.643 -1.105 1.00 95.69 80 LEU A O 1
ATOM 619 N N . ARG A 1 81 ? -7.177 -6.443 -2.910 1.00 96.56 81 ARG A N 1
ATOM 620 C CA . ARG A 1 81 ? -6.639 -7.580 -3.659 1.00 96.56 81 ARG A CA 1
ATOM 621 C C . ARG A 1 81 ? -5.136 -7.410 -3.737 1.00 96.56 81 ARG A C 1
ATOM 623 O O . ARG A 1 81 ? -4.655 -6.366 -4.165 1.00 96.56 81 ARG A O 1
ATOM 630 N N . ILE A 1 82 ? -4.418 -8.435 -3.303 1.00 94.62 82 ILE A N 1
ATOM 631 C CA . ILE A 1 82 ? -2.979 -8.371 -3.077 1.00 94.62 82 ILE A CA 1
ATOM 632 C C . ILE A 1 82 ? -2.322 -9.531 -3.814 1.00 94.62 82 ILE A C 1
ATOM 634 O O . ILE A 1 82 ? -2.848 -10.647 -3.797 1.00 94.62 82 ILE A O 1
ATOM 638 N N . ARG A 1 83 ? -1.182 -9.273 -4.457 1.00 94.38 83 ARG A N 1
ATOM 639 C CA . ARG A 1 83 ? -0.277 -10.332 -4.910 1.00 94.38 83 ARG A CA 1
ATOM 640 C C . ARG A 1 83 ? 0.750 -10.577 -3.817 1.00 94.38 83 ARG A C 1
ATOM 642 O O . ARG A 1 83 ? 1.542 -9.690 -3.513 1.00 94.38 83 ARG A O 1
ATOM 649 N N . TYR A 1 84 ? 0.726 -11.774 -3.248 1.00 91.31 84 TYR A N 1
ATOM 650 C CA . TYR A 1 84 ? 1.663 -12.145 -2.196 1.00 91.31 84 TYR A CA 1
ATOM 651 C C . T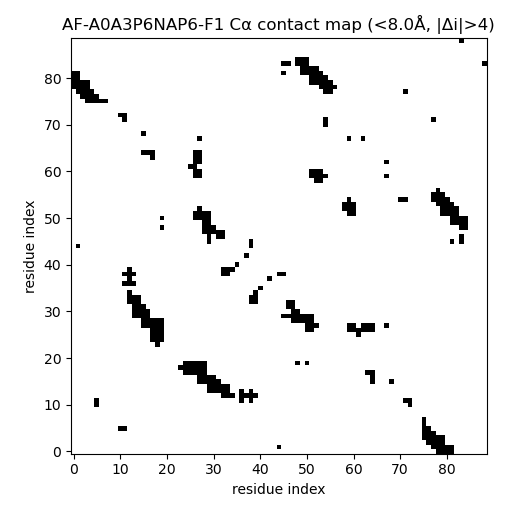YR A 1 84 ? 3.040 -12.467 -2.762 1.00 91.31 84 TYR A C 1
ATOM 653 O O . TYR A 1 84 ? 3.157 -13.114 -3.811 1.00 91.31 84 TYR A O 1
ATOM 661 N N . VAL A 1 85 ? 4.084 -12.058 -2.047 1.00 85.81 85 VAL A N 1
ATOM 662 C CA . VAL A 1 85 ? 5.446 -12.483 -2.372 1.00 85.81 85 VAL A CA 1
ATOM 663 C C . VAL A 1 85 ? 5.584 -13.997 -2.139 1.00 85.81 85 VAL A C 1
ATOM 665 O O . VAL A 1 85 ? 5.356 -14.501 -1.040 1.00 85.81 85 VAL A O 1
ATOM 668 N N . LYS A 1 86 ? 5.947 -14.741 -3.194 1.00 71.50 86 LYS A N 1
ATOM 669 C CA . LYS A 1 86 ? 5.875 -16.218 -3.248 1.00 71.50 86 LYS A CA 1
ATOM 670 C C . LYS A 1 86 ? 6.746 -16.965 -2.223 1.00 71.50 86 LYS A C 1
ATOM 672 O O . LYS A 1 86 ? 6.481 -18.131 -1.976 1.00 71.50 86 LYS A O 1
ATOM 677 N N . ASN A 1 87 ? 7.745 -16.311 -1.625 1.00 62.72 87 ASN A N 1
ATOM 678 C CA . ASN A 1 87 ? 8.743 -16.955 -0.756 1.00 62.72 87 ASN A CA 1
ATOM 679 C C . ASN A 1 87 ? 8.628 -16.571 0.728 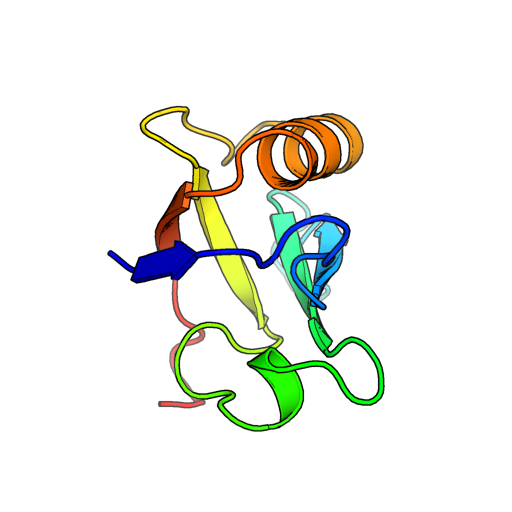1.00 62.72 87 ASN A C 1
ATOM 681 O O . ASN A 1 87 ? 9.542 -16.844 1.502 1.00 62.72 87 ASN A O 1
ATOM 685 N N . ARG A 1 88 ? 7.561 -15.876 1.137 1.00 61.97 88 ARG A N 1
ATOM 686 C CA . ARG A 1 88 ? 7.378 -15.457 2.537 1.00 61.97 88 ARG A CA 1
ATOM 687 C C . ARG A 1 88 ? 5.991 -15.783 3.072 1.00 61.97 88 ARG A C 1
ATOM 689 O O . ARG A 1 88 ? 5.490 -15.001 3.865 1.00 61.97 88 ARG A O 1
ATOM 696 N N . ARG A 1 89 ? 5.344 -16.862 2.649 1.00 60.66 89 ARG A N 1
ATOM 697 C CA . ARG A 1 89 ? 4.130 -17.389 3.290 1.00 60.66 89 ARG A CA 1
ATOM 698 C C . ARG A 1 89 ? 4.197 -18.900 3.326 1.00 60.66 89 ARG A C 1
ATOM 700 O O . ARG A 1 89 ? 4.758 -19.456 2.359 1.00 60.66 89 ARG A O 1
#

Sequence (89 aa):
MVEVIKKPGQSLGLYLREGNGADRPTGVFASRYGENSELERYGDIIRPGDEILSVNNVDVSTMSIDDVVLVLSIPRRLLLRIRYVKNRR

Secondary structure (DSSP, 8-state):
-EEEEPPTT----EEEEES-SSS--SSEEEEEEPTT-HHHHTTTSS-TT-EEEEETTEE-TTS-HHHHHHHHHS-SEEEEEEE--TT--

Nearest PDB structures (foldseek):
  7vze-assembly2_B  TM=7.927E-01  e=7.739E-04  Homo sapiens
  7jo7-assembly2_B  TM=7.414E-01  e=6.837E-04  Homo sapiens
  2vph-assembly3_B  TM=7.205E-01  e=6.041E-04  Homo sapiens
  3nfl-assembly6_C-3  TM=7.557E-01  e=3.640E-03  Homo sapiens
  2iwp-assembly1_B  TM=7.828E-01  e=1.256E-02  Homo sapiens

Foldseek 3Di:
DAKAAADVVGAQQFDWDAFLVPDGRGAIFTQQGHVVHPCVVVVPRHHGSKTWQDWPPHGCRHPDPVVVSVSRGPDRITDTDIHDDPPPD

Organism: Anisakis simplex (NCBI:txid6269)

InterPro domains:
  IPR001478 PDZ domain [PF00595] (5-74)
  IPR001478 PDZ domain [PS50106] (1-72)
  IPR001478 PDZ domain [SM00228] (10-86)
  IPR036034 PDZ superfamily [G3DSA:2.30.42.10] (1-89)
  IPR036034 PDZ superfamily [SSF50156] (2-84)
  IPR052118 Rho GTPase-activating 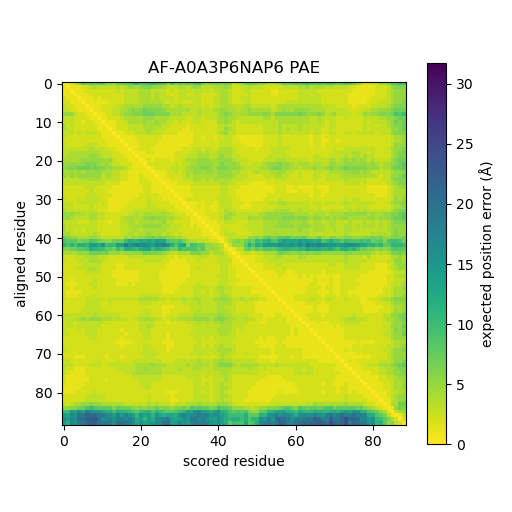regulator [PTHR46150] (2-88)

Radius of gyration: 12.07 Å; Cα contacts (8 Å, |Δi|>4): 177; chains: 1; bounding box: 27×26×29 Å